Protein AF-A0A2T5J1E3-F1 (afdb_monomer_lite)

InterPro domains:
  IPR005569 Arc-like DNA binding domain [PF03869] (8-43)
  IPR010985 Ribbon-helix-helix [SSF47598] (8-49)
  IPR013321 Arc-type ribbon-helix-helix [G3DSA:1.10.1220.10] (9-54)

Secondary structure (DSSP, 8-state):
---------------HHHHHHHHHHHHHTT--HHHHHHHHHHHHHHHHHHHHHTT-

Radius of gyration: 15.22 Å; chains: 1; bounding box: 24×38×39 Å

pLDDT: mean 79.25, std 14.1, range [43.31, 92.12]

Foldseek 3Di:
DDPPPCPPPDDDDDDPVVLVVLVVVCVVVVHDSVVSVVVVVVVVVVVVVVVVVVVD

Organism: NCBI:txid1077255

Sequence (56 aa):
MSGKYLNPNMT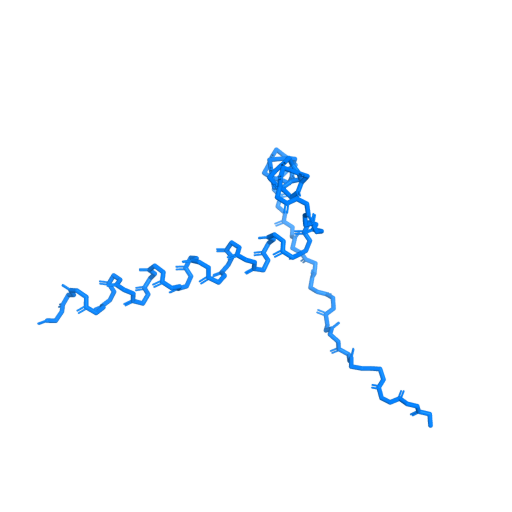VRMPQALKDQLKQHAIANNRTLNAEIVFALQQYNKQQQLASEKST

Structure (mmCIF, N/CA/C/O backbone):
data_AF-A0A2T5J1E3-F1
#
_entry.id   AF-A0A2T5J1E3-F1
#
loop_
_atom_site.group_PDB
_atom_site.id
_atom_site.type_symbol
_atom_site.label_atom_id
_atom_site.label_alt_id
_atom_site.label_comp_id
_atom_site.label_asym_id
_atom_site.label_entity_id
_atom_site.label_seq_id
_atom_site.pdbx_PDB_ins_code
_atom_site.Cartn_x
_atom_site.Cartn_y
_atom_site.Cartn_z
_atom_site.occupancy
_atom_site.B_iso_or_equiv
_atom_site.auth_seq_id
_atom_site.auth_comp_id
_atom_site.auth_asym_id
_atom_site.auth_atom_id
_atom_site.pdbx_PDB_model_num
ATOM 1 N N . MET A 1 1 ? 6.602 -31.727 -7.453 1.00 43.31 1 MET A N 1
ATOM 2 C CA . MET A 1 1 ? 6.607 -30.340 -7.972 1.00 43.31 1 MET A CA 1
ATOM 3 C C . MET A 1 1 ? 6.212 -29.408 -6.841 1.00 43.31 1 MET A C 1
ATOM 5 O O . MET A 1 1 ? 5.222 -29.673 -6.178 1.00 43.31 1 MET A O 1
ATOM 9 N N . SER A 1 2 ? 7.052 -28.404 -6.581 1.00 48.88 2 SER A N 1
ATOM 10 C CA . SER A 1 2 ? 6.984 -27.480 -5.443 1.00 48.88 2 SER A CA 1
ATOM 11 C C . SER A 1 2 ? 5.628 -26.773 -5.333 1.00 48.88 2 SER A C 1
ATOM 13 O O . SER A 1 2 ? 5.123 -26.244 -6.326 1.00 48.88 2 SER A O 1
ATOM 15 N N . GLY A 1 3 ? 5.059 -26.778 -4.123 1.00 51.78 3 GLY A N 1
ATOM 16 C CA . GLY A 1 3 ? 3.835 -26.075 -3.756 1.00 51.78 3 GLY A CA 1
ATOM 17 C C . GLY A 1 3 ? 4.013 -24.569 -3.902 1.00 51.78 3 GLY A C 1
ATOM 18 O O . GLY A 1 3 ? 4.423 -23.882 -2.970 1.00 51.78 3 GLY A O 1
ATOM 19 N N . LYS A 1 4 ? 3.708 -24.049 -5.093 1.00 57.97 4 LYS A N 1
ATOM 20 C CA . LYS A 1 4 ? 3.529 -22.616 -5.304 1.00 57.97 4 LYS A CA 1
ATOM 21 C C . LYS A 1 4 ? 2.315 -22.213 -4.482 1.00 57.97 4 LYS A C 1
ATOM 23 O O . LYS A 1 4 ? 1.194 -22.517 -4.877 1.00 57.97 4 LYS A O 1
ATOM 28 N N . TYR A 1 5 ? 2.564 -21.600 -3.328 1.00 54.25 5 TYR A N 1
ATOM 29 C CA . TYR A 1 5 ? 1.555 -20.981 -2.483 1.00 54.25 5 TYR A CA 1
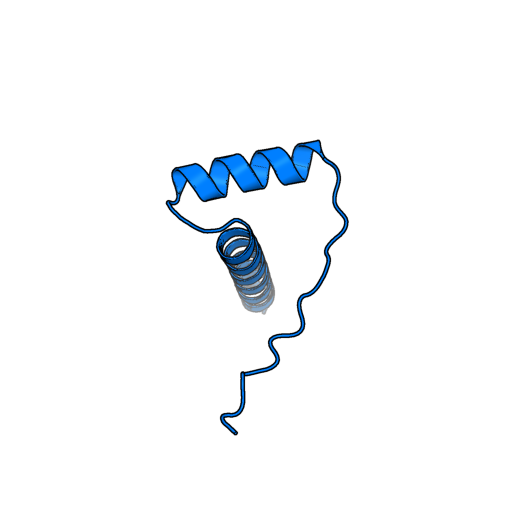ATOM 30 C C . TYR A 1 5 ? 0.566 -20.231 -3.369 1.00 54.25 5 TYR A C 1
ATOM 32 O O . TYR A 1 5 ? 0.896 -19.229 -4.008 1.00 54.25 5 TYR A O 1
ATOM 40 N N . LEU A 1 6 ? -0.627 -20.806 -3.459 1.00 53.00 6 LEU A N 1
ATOM 41 C CA . LEU A 1 6 ? -1.772 -20.277 -4.163 1.00 53.00 6 LEU A CA 1
ATOM 42 C C . LEU A 1 6 ? -2.244 -19.080 -3.340 1.00 53.00 6 LEU A C 1
ATOM 44 O O . LEU A 1 6 ? -3.187 -19.202 -2.574 1.00 53.00 6 LEU A O 1
ATOM 48 N N . ASN A 1 7 ? -1.540 -17.950 -3.414 1.00 62.66 7 ASN A N 1
ATOM 49 C CA . ASN A 1 7 ? -2.096 -16.686 -2.956 1.00 62.66 7 ASN A CA 1
ATOM 50 C C . ASN A 1 7 ? -3.219 -16.370 -3.947 1.00 62.66 7 ASN A C 1
ATOM 52 O O . ASN A 1 7 ? -2.909 -16.059 -5.103 1.00 62.66 7 ASN A O 1
ATOM 56 N N . PRO A 1 8 ? -4.504 -16.531 -3.576 1.00 65.81 8 PRO A N 1
ATOM 57 C CA . PRO A 1 8 ? -5.583 -16.259 -4.504 1.00 65.81 8 PRO A CA 1
ATOM 58 C C . PRO A 1 8 ? -5.491 -14.781 -4.880 1.00 65.81 8 PRO A C 1
ATOM 60 O O . PRO A 1 8 ? -5.633 -13.899 -4.034 1.00 65.8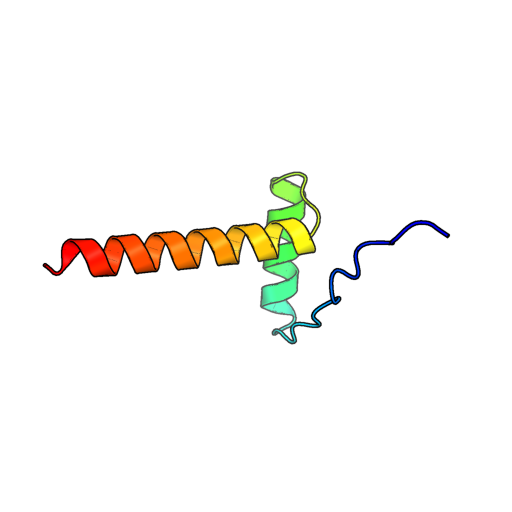1 8 PRO A O 1
ATOM 63 N N . ASN A 1 9 ? -5.194 -14.508 -6.149 1.00 68.81 9 ASN A N 1
ATOM 64 C CA . ASN A 1 9 ? -5.162 -13.147 -6.663 1.00 68.81 9 ASN A CA 1
ATOM 65 C C . ASN A 1 9 ? -6.583 -12.575 -6.570 1.00 68.81 9 ASN A C 1
ATOM 67 O O . ASN A 1 9 ? -7.451 -12.904 -7.378 1.00 68.81 9 ASN A O 1
ATOM 71 N N . MET A 1 10 ? -6.833 -11.736 -5.566 1.00 72.81 10 MET A N 1
ATOM 72 C CA . MET A 1 10 ? -8.114 -11.060 -5.392 1.00 72.81 10 MET A CA 1
ATOM 73 C C . MET A 1 10 ? -8.170 -9.837 -6.310 1.00 72.81 10 MET A C 1
ATOM 75 O O . MET A 1 10 ? -7.321 -8.949 -6.240 1.00 72.81 10 MET A O 1
ATOM 79 N N . THR A 1 11 ? -9.183 -9.777 -7.175 1.00 80.19 11 THR A N 1
ATOM 80 C CA . THR A 1 11 ? -9.424 -8.600 -8.019 1.00 80.19 11 THR A CA 1
ATOM 81 C C . THR A 1 11 ? -10.364 -7.646 -7.296 1.00 80.19 11 THR A C 1
ATOM 83 O O . THR A 1 11 ? -11.546 -7.940 -7.140 1.00 80.19 11 THR A O 1
ATOM 86 N N . VAL A 1 12 ? -9.852 -6.490 -6.880 1.00 79.31 12 VAL A N 1
ATOM 87 C CA . VAL A 1 12 ? -10.662 -5.434 -6.262 1.00 79.31 12 VAL A CA 1
ATOM 88 C C . VAL A 1 12 ? -11.053 -4.420 -7.332 1.00 79.31 12 VAL A C 1
ATOM 90 O O . VAL A 1 12 ? -10.193 -3.807 -7.967 1.00 79.31 12 VAL A O 1
ATOM 93 N N . ARG A 1 13 ? -12.360 -4.239 -7.543 1.00 84.56 13 ARG A N 1
ATOM 94 C CA . ARG A 1 13 ? -12.878 -3.160 -8.390 1.00 84.56 13 ARG A CA 1
ATOM 95 C C . ARG A 1 13 ? -13.002 -1.898 -7.552 1.00 84.56 13 ARG A C 1
ATOM 97 O O . ARG A 1 13 ? -13.642 -1.902 -6.509 1.00 84.56 13 ARG A O 1
ATOM 104 N N . MET A 1 14 ? -12.389 -0.829 -8.031 1.00 84.56 14 MET A N 1
ATOM 105 C CA . MET A 1 14 ? -12.383 0.473 -7.380 1.00 84.56 14 MET A CA 1
ATOM 106 C C . MET A 1 14 ? -12.463 1.577 -8.443 1.00 84.56 14 MET A C 1
ATOM 108 O O . MET A 1 14 ? -12.093 1.324 -9.595 1.00 84.56 14 MET A O 1
ATOM 112 N N . PRO A 1 15 ? -12.934 2.785 -8.088 1.00 92.12 15 PRO A N 1
ATOM 113 C CA . PRO A 1 15 ? -12.902 3.935 -8.985 1.00 92.12 15 PRO A CA 1
ATOM 114 C C . PRO A 1 15 ? -11.480 4.223 -9.473 1.00 92.12 15 PRO A C 1
ATOM 116 O O . PRO A 1 15 ? -10.518 4.096 -8.713 1.00 92.12 15 PRO A O 1
ATOM 119 N N . GLN A 1 16 ? -11.350 4.652 -10.730 1.00 88.38 16 GLN A N 1
ATOM 120 C CA . GLN A 1 16 ? -10.045 4.903 -11.347 1.00 88.38 16 GLN A CA 1
ATOM 121 C C . GLN A 1 16 ? -9.233 5.950 -10.567 1.00 88.38 16 GLN A C 1
ATOM 123 O O . GLN A 1 16 ? -8.066 5.714 -10.276 1.00 88.38 16 GLN A O 1
ATOM 128 N N . ALA A 1 17 ? -9.883 7.026 -10.111 1.00 90.44 17 ALA A N 1
ATOM 129 C CA . ALA A 1 17 ? -9.246 8.058 -9.292 1.00 90.44 17 ALA A CA 1
ATOM 130 C C . ALA A 1 17 ? -8.613 7.491 -8.007 1.00 90.44 17 ALA A C 1
ATOM 132 O O . ALA A 1 17 ? -7.479 7.824 -7.673 1.00 90.44 17 ALA A O 1
ATOM 133 N N . LEU A 1 18 ? -9.308 6.576 -7.321 1.00 87.50 18 LEU A N 1
ATOM 134 C CA . LEU A 1 18 ? -8.804 5.950 -6.096 1.00 87.50 18 LEU A CA 1
ATOM 135 C C . LEU A 1 18 ? -7.619 5.019 -6.386 1.00 87.50 18 LEU A C 1
ATOM 137 O O . LEU A 1 18 ? -6.636 4.998 -5.645 1.00 87.50 18 LEU A O 1
ATOM 141 N N . LYS A 1 19 ? -7.679 4.281 -7.498 1.00 88.12 19 LYS A N 1
ATOM 142 C CA . LYS A 1 19 ? -6.564 3.449 -7.960 1.00 88.12 19 LYS A CA 1
ATOM 143 C C . LYS A 1 19 ? -5.324 4.288 -8.267 1.00 88.12 19 LYS A C 1
ATOM 145 O O . LYS A 1 19 ? -4.217 3.877 -7.924 1.00 88.12 19 LYS A O 1
ATOM 150 N N . ASP A 1 20 ? -5.503 5.446 -8.895 1.00 90.81 20 ASP A N 1
ATOM 151 C CA . ASP A 1 20 ? -4.405 6.345 -9.245 1.00 90.81 20 ASP A CA 1
ATOM 152 C C . ASP A 1 20 ? -3.765 6.963 -7.998 1.00 90.81 20 ASP A C 1
ATOM 154 O O . ASP A 1 20 ? -2.537 6.991 -7.899 1.00 90.81 20 ASP A O 1
ATOM 158 N N . GLN A 1 21 ? -4.567 7.336 -6.995 1.00 90.12 21 GLN A N 1
ATOM 159 C CA . GLN A 1 21 ? -4.049 7.760 -5.691 1.00 90.12 21 GLN A CA 1
ATOM 160 C C . GLN A 1 21 ? -3.238 6.647 -5.018 1.00 90.12 21 GLN A C 1
ATOM 162 O O . GLN A 1 21 ? -2.087 6.865 -4.642 1.00 90.12 21 GLN A O 1
ATOM 167 N N . LEU A 1 22 ? -3.779 5.426 -4.924 1.00 87.75 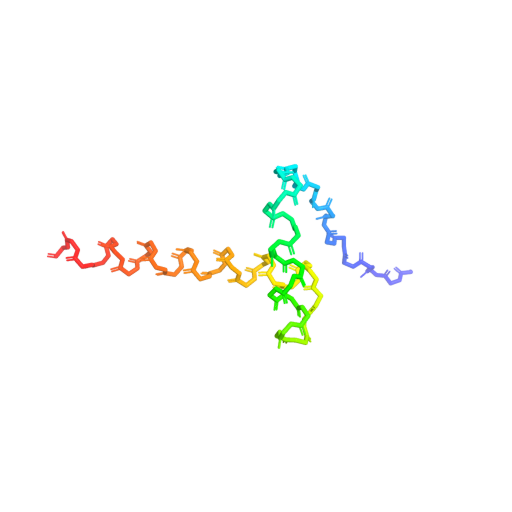22 LEU A N 1
ATOM 168 C CA . LEU A 1 22 ? -3.055 4.283 -4.350 1.00 87.75 22 LEU A CA 1
ATOM 169 C C . LEU A 1 22 ? -1.755 3.983 -5.101 1.00 87.75 22 LEU A C 1
ATOM 171 O O . LEU A 1 22 ? -0.757 3.608 -4.491 1.00 87.75 22 LEU A O 1
ATOM 175 N N . LYS A 1 23 ? -1.736 4.187 -6.420 1.00 89.88 23 LYS A N 1
ATOM 176 C CA . LYS A 1 23 ? -0.527 4.045 -7.232 1.00 89.88 23 LYS A CA 1
ATOM 177 C C . LYS A 1 23 ? 0.516 5.110 -6.896 1.00 89.88 23 LYS A C 1
ATOM 179 O O . LYS A 1 23 ? 1.690 4.768 -6.795 1.00 89.88 23 LYS A O 1
ATOM 184 N N . GLN A 1 24 ? 0.110 6.362 -6.691 1.00 92.00 24 GLN A N 1
ATOM 185 C CA . GLN A 1 24 ? 1.016 7.426 -6.246 1.00 92.00 24 GLN A CA 1
ATOM 186 C C . GLN A 1 24 ? 1.599 7.128 -4.860 1.00 92.00 24 GLN A C 1
ATOM 188 O O . GLN A 1 24 ? 2.810 7.235 -4.679 1.00 92.00 24 GLN A O 1
ATOM 193 N N . HIS A 1 25 ? 0.769 6.676 -3.916 1.00 89.38 25 HIS A N 1
ATOM 194 C CA . HIS A 1 25 ? 1.226 6.263 -2.586 1.00 89.38 25 HIS A CA 1
ATOM 195 C C . HIS A 1 25 ? 2.194 5.078 -2.650 1.00 89.38 25 HIS A C 1
ATOM 197 O O . HIS A 1 25 ? 3.245 5.108 -2.016 1.00 89.38 25 HIS A O 1
ATOM 203 N N . ALA A 1 26 ? 1.897 4.072 -3.474 1.00 90.19 26 ALA A N 1
ATOM 204 C CA . ALA A 1 26 ? 2.773 2.924 -3.669 1.00 90.19 26 ALA A CA 1
ATOM 205 C C . ALA A 1 26 ? 4.150 3.335 -4.226 1.00 90.19 26 ALA A C 1
ATOM 207 O O . ALA A 1 26 ? 5.172 2.865 -3.730 1.00 90.19 26 ALA A O 1
ATOM 208 N N . ILE A 1 27 ? 4.184 4.252 -5.204 1.00 91.62 27 ILE A N 1
ATOM 209 C CA . ILE A 1 27 ? 5.433 4.803 -5.756 1.00 91.62 27 ILE A CA 1
ATOM 210 C C . ILE A 1 27 ? 6.209 5.564 -4.676 1.00 91.62 27 ILE A C 1
ATOM 212 O O . ILE A 1 27 ? 7.397 5.314 -4.501 1.00 91.62 27 ILE A O 1
ATOM 216 N N . ALA A 1 28 ? 5.546 6.445 -3.922 1.00 92.12 28 ALA A N 1
ATOM 217 C CA . ALA A 1 28 ? 6.182 7.210 -2.849 1.00 92.12 28 ALA A CA 1
ATOM 218 C C . ALA A 1 28 ? 6.761 6.307 -1.744 1.00 92.12 28 ALA A C 1
ATOM 220 O O . ALA A 1 28 ? 7.826 6.590 -1.200 1.00 92.12 28 ALA A O 1
ATOM 221 N N . ASN A 1 29 ? 6.087 5.194 -1.450 1.00 86.88 29 ASN A N 1
ATOM 222 C CA . ASN A 1 29 ? 6.480 4.238 -0.419 1.00 86.88 29 ASN A CA 1
ATOM 223 C C . ASN A 1 29 ? 7.427 3.133 -0.927 1.00 86.88 29 ASN A C 1
ATOM 225 O O . ASN A 1 29 ? 7.739 2.219 -0.162 1.00 86.88 29 ASN A O 1
ATOM 229 N N . ASN A 1 30 ? 7.882 3.186 -2.189 1.00 89.88 30 ASN A N 1
ATOM 230 C CA . ASN A 1 30 ? 8.684 2.139 -2.842 1.00 89.88 30 ASN A CA 1
ATOM 231 C C . ASN A 1 30 ? 8.072 0.729 -2.704 1.00 89.88 30 ASN A C 1
ATOM 233 O O . ASN A 1 30 ? 8.771 -0.267 -2.507 1.00 89.88 30 ASN A O 1
ATOM 237 N N . ARG A 1 31 ? 6.742 0.636 -2.793 1.00 83.31 31 ARG A N 1
ATOM 238 C CA . ARG A 1 31 ? 5.974 -0.608 -2.662 1.00 83.31 31 ARG A CA 1
ATOM 239 C C . ARG A 1 31 ? 5.246 -0.941 -3.954 1.00 83.31 31 ARG A C 1
ATOM 241 O O . ARG A 1 31 ? 4.928 -0.079 -4.769 1.00 83.31 31 ARG A O 1
ATOM 248 N N . THR A 1 32 ? 4.935 -2.222 -4.137 1.00 88.19 32 THR A N 1
ATOM 249 C CA . THR A 1 32 ? 3.984 -2.616 -5.180 1.00 88.19 32 THR A CA 1
ATOM 250 C C . THR A 1 32 ? 2.584 -2.148 -4.793 1.00 88.19 32 THR A C 1
ATOM 252 O O . THR A 1 32 ? 2.246 -2.079 -3.611 1.00 88.19 32 THR A O 1
ATOM 255 N N . LEU A 1 33 ? 1.739 -1.872 -5.787 1.00 85.94 33 LEU A N 1
ATOM 256 C CA . LEU A 1 33 ? 0.354 -1.454 -5.552 1.00 85.94 33 LEU A CA 1
ATOM 257 C C . LEU A 1 33 ? -0.410 -2.462 -4.672 1.00 85.94 33 LEU A C 1
ATOM 259 O O . LEU A 1 33 ? -1.162 -2.066 -3.790 1.00 85.94 33 LEU A O 1
ATOM 263 N N . ASN A 1 34 ? -0.150 -3.761 -4.844 1.00 85.75 34 ASN A N 1
ATOM 264 C CA . ASN A 1 34 ? -0.739 -4.807 -4.007 1.00 85.75 34 ASN A CA 1
ATOM 265 C C . ASN A 1 34 ? -0.244 -4.738 -2.556 1.00 85.75 34 ASN A C 1
ATOM 267 O O . ASN A 1 34 ? -1.050 -4.865 -1.639 1.00 85.75 34 ASN A O 1
ATOM 271 N N . ALA A 1 35 ? 1.058 -4.526 -2.336 1.00 86.12 35 ALA A N 1
ATOM 272 C CA . ALA A 1 35 ? 1.610 -4.392 -0.989 1.00 86.12 35 ALA A CA 1
ATOM 273 C C . ALA A 1 35 ? 1.057 -3.153 -0.272 1.00 86.12 35 ALA A C 1
ATOM 275 O O . ALA A 1 35 ? 0.773 -3.215 0.921 1.00 86.12 35 ALA A O 1
ATOM 276 N N . GLU A 1 36 ? 0.846 -2.059 -1.003 1.00 88.00 36 GLU A N 1
ATOM 277 C CA . GLU A 1 36 ? 0.250 -0.842 -0.454 1.00 88.00 36 GLU A CA 1
ATOM 278 C C . GLU A 1 36 ? -1.227 -1.037 -0.091 1.00 88.00 36 GLU A C 1
ATOM 280 O O . GLU A 1 36 ? -1.652 -0.636 0.990 1.00 88.00 36 GLU A O 1
ATOM 285 N N . ILE A 1 37 ? -1.997 -1.728 -0.938 1.00 87.06 37 ILE A N 1
ATOM 286 C CA . ILE A 1 37 ? -3.390 -2.087 -0.633 1.00 87.06 37 ILE A CA 1
ATOM 287 C C . ILE A 1 37 ? -3.459 -2.960 0.624 1.00 87.06 37 ILE A C 1
ATOM 289 O O . ILE A 1 37 ? -4.259 -2.689 1.518 1.00 87.06 37 ILE A O 1
ATOM 293 N N . VAL A 1 38 ? -2.614 -3.990 0.721 1.00 88.38 38 VAL A N 1
ATOM 294 C CA . VAL A 1 38 ? -2.566 -4.863 1.904 1.00 88.38 38 VAL A CA 1
ATOM 295 C C . VAL A 1 38 ? -2.204 -4.061 3.153 1.00 88.38 38 VAL A C 1
ATOM 297 O O . VAL A 1 38 ? -2.855 -4.214 4.184 1.00 88.38 38 VAL A O 1
ATOM 300 N N . PHE A 1 39 ? -1.215 -3.173 3.060 1.00 88.38 39 PHE A N 1
ATOM 301 C CA . PHE A 1 39 ? -0.813 -2.310 4.166 1.00 88.38 39 PHE A CA 1
ATOM 302 C C . PHE A 1 39 ? -1.947 -1.379 4.621 1.00 88.38 39 PHE A C 1
ATOM 304 O O . PHE A 1 39 ? -2.217 -1.277 5.818 1.00 88.38 39 PHE A O 1
ATOM 311 N N . ALA A 1 40 ? -2.653 -0.746 3.680 1.00 87.50 40 ALA A N 1
ATOM 312 C CA . ALA A 1 40 ? -3.792 0.116 3.981 1.00 87.50 40 ALA A CA 1
ATOM 313 C C . ALA A 1 40 ? -4.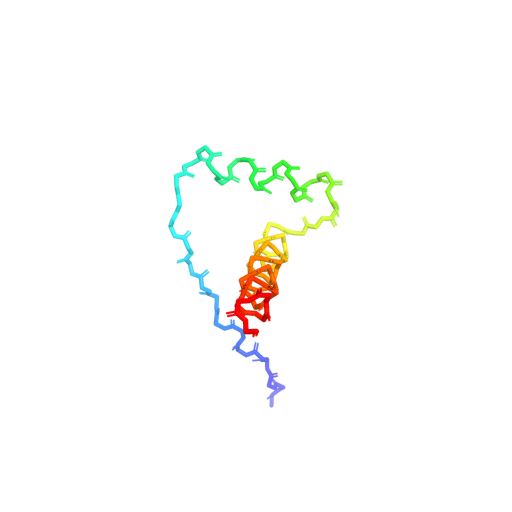917 -0.655 4.693 1.00 87.50 40 ALA A C 1
ATOM 315 O O . ALA A 1 40 ? -5.453 -0.180 5.695 1.00 87.50 40 ALA A O 1
ATOM 316 N N . LEU A 1 41 ? -5.228 -1.874 4.235 1.00 88.56 41 LEU A N 1
ATOM 317 C CA . LEU A 1 41 ? -6.223 -2.747 4.869 1.00 88.56 41 LEU A CA 1
ATOM 318 C C . LEU A 1 41 ? -5.805 -3.183 6.279 1.00 88.56 41 LEU A C 1
ATOM 320 O O . LEU A 1 41 ? -6.629 -3.192 7.194 1.00 88.56 41 LEU A O 1
ATOM 324 N N . GLN A 1 42 ? -4.531 -3.526 6.476 1.00 89.81 42 GLN A N 1
ATOM 325 C CA . GLN A 1 42 ? -3.996 -3.870 7.796 1.00 89.81 42 GLN A CA 1
ATOM 326 C C . GLN A 1 42 ? -4.097 -2.690 8.764 1.00 89.81 42 GLN A C 1
ATOM 328 O O . GLN A 1 42 ? -4.530 -2.871 9.902 1.00 89.81 42 GLN A O 1
ATOM 333 N N . GLN A 1 43 ? -3.760 -1.480 8.309 1.00 90.19 43 GLN A N 1
ATOM 334 C CA . GLN A 1 43 ? -3.867 -0.288 9.146 1.00 90.19 43 GLN A CA 1
ATOM 335 C C . GLN A 1 43 ? -5.300 0.094 9.468 1.00 90.19 43 GLN A C 1
ATOM 337 O O . GLN A 1 43 ? -5.577 0.446 10.613 1.00 90.19 43 GLN A O 1
ATOM 342 N N . TYR A 1 44 ? -6.214 -0.036 8.510 1.00 89.19 44 TYR A N 1
ATOM 343 C CA . TYR A 1 44 ? -7.633 0.160 8.770 1.00 89.19 44 TYR A CA 1
ATOM 344 C C . TYR A 1 44 ? -8.143 -0.810 9.845 1.00 89.19 44 TYR A C 1
ATOM 346 O O . TYR A 1 44 ? -8.734 -0.378 10.832 1.00 89.19 44 TYR A O 1
ATOM 354 N N . ASN A 1 45 ? -7.838 -2.108 9.723 1.00 89.38 45 ASN A N 1
ATOM 355 C CA . ASN A 1 45 ? -8.219 -3.103 10.730 1.00 89.38 45 ASN A CA 1
ATOM 356 C C . ASN A 1 45 ? -7.633 -2.791 12.111 1.00 89.38 45 ASN A C 1
ATOM 358 O O . ASN A 1 45 ? -8.345 -2.859 13.110 1.00 89.38 45 ASN A O 1
ATOM 362 N N . LYS A 1 46 ? -6.354 -2.404 12.174 1.00 89.25 46 LYS A N 1
ATOM 363 C CA . LYS A 1 46 ? -5.707 -2.024 13.433 1.00 89.25 46 LYS A CA 1
ATOM 364 C C . LYS A 1 46 ? -6.388 -0.817 14.080 1.00 89.25 46 LYS A C 1
ATOM 366 O O . LYS A 1 46 ? -6.597 -0.809 15.288 1.00 89.25 46 LYS A O 1
ATOM 371 N N . GLN A 1 47 ? -6.754 0.194 13.293 1.00 87.31 47 GLN A N 1
ATOM 372 C CA . GLN A 1 47 ? -7.476 1.367 13.792 1.00 87.31 47 GLN A CA 1
ATOM 373 C C . GLN A 1 47 ? -8.865 1.005 14.320 1.00 87.31 47 GLN A C 1
ATOM 375 O O . GLN A 1 47 ? -9.255 1.512 15.367 1.00 87.31 47 GLN A O 1
ATOM 380 N N . GLN A 1 48 ? -9.580 0.105 13.642 1.00 85.00 48 GLN A N 1
ATOM 381 C CA . GLN A 1 48 ? -10.893 -0.358 14.094 1.00 85.00 48 GLN A CA 1
ATOM 382 C C . GLN A 1 48 ? -10.812 -1.145 15.407 1.00 85.00 48 GLN A C 1
ATOM 384 O O . GLN A 1 48 ? -11.621 -0.923 16.303 1.00 85.00 48 GLN A O 1
ATOM 389 N N . GLN A 1 49 ? -9.801 -2.004 15.564 1.00 79.44 49 GLN A N 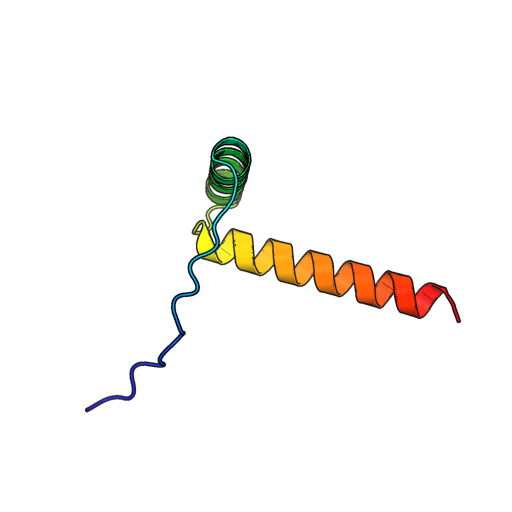1
ATOM 390 C CA . GLN A 1 49 ? -9.565 -2.740 16.814 1.00 79.44 49 GLN A CA 1
ATOM 391 C C . GLN A 1 49 ? -9.262 -1.786 17.979 1.00 79.44 49 GLN A C 1
ATOM 393 O O . GLN A 1 49 ? -9.895 -1.862 19.031 1.00 79.44 49 GLN A O 1
ATOM 398 N N . LEU A 1 50 ? -8.382 -0.805 17.759 1.00 74.44 50 LEU A N 1
ATOM 399 C CA . LEU A 1 50 ? -8.068 0.227 18.754 1.00 74.44 50 LEU A CA 1
ATOM 400 C C . LEU A 1 50 ? -9.281 1.108 19.101 1.00 74.44 50 LEU A C 1
ATOM 402 O O . LEU A 1 50 ? -9.396 1.583 20.230 1.00 74.44 50 LEU A O 1
ATOM 406 N N . ALA A 1 51 ? -10.177 1.355 18.141 1.00 69.94 51 ALA A N 1
ATOM 407 C CA . ALA A 1 51 ? -11.416 2.090 18.377 1.00 69.94 51 ALA A CA 1
ATOM 408 C C . ALA A 1 51 ? -12.422 1.267 19.198 1.00 69.94 51 ALA A C 1
ATOM 410 O O . ALA A 1 51 ? -13.093 1.829 20.061 1.00 69.94 51 ALA A O 1
ATOM 411 N N . SER A 1 52 ? -12.490 -0.052 18.983 1.00 69.19 52 SER A N 1
ATOM 412 C CA . SER A 1 52 ? -13.335 -0.939 19.791 1.00 69.19 52 SER A CA 1
ATOM 413 C C . SER A 1 52 ? -12.831 -1.106 21.228 1.00 69.19 52 SER A C 1
ATOM 415 O O . SER A 1 52 ? -13.637 -1.130 22.152 1.00 69.19 52 SER A O 1
ATOM 417 N N . GLU A 1 53 ? -11.512 -1.141 21.441 1.00 63.38 53 GLU A N 1
ATOM 418 C CA . GLU A 1 53 ? -10.912 -1.283 22.777 1.00 63.38 53 GLU A CA 1
ATOM 419 C C . GLU A 1 53 ? -11.057 -0.021 23.639 1.00 63.38 53 GLU A C 1
ATOM 421 O O . GLU A 1 53 ? -11.152 -0.118 24.855 1.00 63.38 53 GLU A O 1
ATOM 426 N N . LYS A 1 54 ? -11.130 1.172 23.034 1.00 59.06 54 LYS A N 1
ATOM 427 C CA . LYS A 1 54 ? -11.339 2.440 23.762 1.00 59.06 54 LYS A CA 1
ATOM 428 C C . LYS A 1 54 ? -12.785 2.688 24.205 1.00 59.06 54 LYS A C 1
ATOM 430 O O . LYS A 1 54 ? -13.044 3.716 24.826 1.00 59.06 54 LYS A O 1
ATOM 435 N N . SER A 1 55 ? -13.716 1.798 23.859 1.00 52.09 55 SER A N 1
ATOM 436 C CA . SER A 1 55 ? -15.135 1.935 24.201 1.00 52.09 55 SER A CA 1
ATOM 437 C C . SER A 1 55 ? -15.594 1.024 25.351 1.00 52.09 55 SER A C 1
ATOM 439 O O . SER A 1 55 ? -16.801 0.931 25.576 1.00 52.09 55 SER A O 1
ATOM 441 N N . THR A 1 56 ? -14.666 0.369 26.061 1.00 48.09 56 THR A N 1
ATOM 442 C CA . THR A 1 56 ? -14.923 -0.407 27.294 1.00 48.09 56 THR A CA 1
ATOM 443 C C . THR A 1 56 ? -14.175 0.228 28.458 1.00 48.09 56 THR A C 1
ATOM 445 O O . THR A 1 56 ? -14.753 0.277 29.564 1.00 48.09 56 THR A O 1
#